Protein AF-A0A344X249-F1 (afdb_monomer_lite)

InterPro domains:
  IPR009078 Ferritin-like superfamily [SSF47240] (2-85)
  IPR012348 Ribonucleotide reductase-like [G3DSA:1.10.620.20] (1-85)

Foldseek 3Di:
DVCVVCVLCVVLVVVLVCQLPVVVDPDDDDDDDPVRLVVCCVVPPCCCVPSVVLSVVCVVCPCVPPPSPDRCVVVCVVVVNDDDD

Sequence (85 aa):
RDAKKDAYWAHHDLFLLAYALWPAGFFRLSLPDEGDMEWFEANYPGWDAHYGKILREWKALGCEDPKSGFVPIQWLIQNGHQVYV

Organism: NCBI:txid371857

Structure (mmCIF, N/CA/C/O backbone):
data_AF-A0A344X249-F1
#
_entry.id   AF-A0A344X249-F1
#
loop_
_atom_site.group_PDB
_atom_site.id
_atom_site.type_symbol
_atom_site.label_atom_id
_atom_site.label_alt_id
_atom_site.label_comp_id
_atom_site.label_asym_id
_atom_site.label_entity_id
_atom_site.label_seq_id
_atom_site.pdbx_PDB_ins_code
_atom_site.Cartn_x
_atom_site.Cartn_y
_atom_site.Cartn_z
_atom_site.occupancy
_atom_site.B_iso_or_equiv
_atom_site.auth_seq_id
_atom_site.auth_comp_id
_atom_site.auth_asym_id
_atom_site.auth_atom_id
_atom_site.pdbx_PDB_model_num
ATOM 1 N N . ARG A 1 1 ? 25.483 -7.393 -9.258 1.00 70.00 1 ARG A N 1
ATOM 2 C CA . ARG A 1 1 ? 24.464 -7.755 -10.279 1.00 70.00 1 ARG A CA 1
ATOM 3 C C . ARG A 1 1 ? 23.094 -7.957 -9.634 1.00 70.00 1 ARG A C 1
ATOM 5 O O . ARG A 1 1 ? 22.110 -7.679 -10.303 1.00 70.00 1 ARG A O 1
ATOM 12 N N . ASP A 1 2 ? 23.046 -8.347 -8.359 1.00 92.81 2 ASP A N 1
ATOM 13 C CA . ASP A 1 2 ? 21.802 -8.686 -7.651 1.00 92.81 2 ASP A CA 1
ATOM 14 C C . ASP A 1 2 ? 21.017 -7.447 -7.209 1.00 92.81 2 ASP A C 1
ATOM 16 O O . ASP A 1 2 ? 19.871 -7.306 -7.607 1.00 92.81 2 ASP A O 1
ATOM 20 N N . ALA A 1 3 ? 21.677 -6.447 -6.612 1.00 95.06 3 ALA A N 1
ATOM 21 C CA . ALA A 1 3 ? 21.024 -5.186 -6.227 1.00 95.06 3 ALA A CA 1
ATOM 22 C C . ALA A 1 3 ? 20.240 -4.502 -7.368 1.00 95.06 3 ALA A C 1
ATOM 24 O O . ALA A 1 3 ? 19.162 -3.965 -7.152 1.00 95.06 3 ALA A O 1
ATOM 25 N N . LYS A 1 4 ? 20.755 -4.543 -8.608 1.00 93.75 4 LYS A N 1
ATOM 26 C CA . LYS A 1 4 ? 20.060 -3.963 -9.771 1.00 93.75 4 LYS A CA 1
ATOM 27 C C . LYS A 1 4 ? 18.801 -4.751 -10.155 1.00 93.75 4 LYS A C 1
ATOM 29 O O . LYS A 1 4 ? 17.878 -4.157 -10.697 1.00 93.75 4 LYS A O 1
ATOM 34 N N . LYS A 1 5 ? 18.784 -6.068 -9.933 1.00 94.00 5 LYS A N 1
ATOM 35 C CA . LYS A 1 5 ? 17.606 -6.902 -10.202 1.00 94.00 5 LYS A CA 1
ATOM 36 C C . LYS A 1 5 ? 16.515 -6.619 -9.171 1.00 94.00 5 LYS A C 1
ATOM 38 O O . LYS A 1 5 ? 15.385 -6.365 -9.565 1.00 94.00 5 LYS A O 1
ATOM 43 N N . ASP A 1 6 ? 16.883 -6.582 -7.894 1.00 95.75 6 ASP A N 1
ATOM 44 C CA . ASP A 1 6 ? 15.927 -6.397 -6.795 1.00 95.75 6 ASP A CA 1
ATOM 45 C C . ASP A 1 6 ? 15.337 -4.978 -6.781 1.00 95.75 6 ASP A C 1
ATOM 47 O O . ASP A 1 6 ? 14.166 -4.784 -6.463 1.00 95.75 6 ASP A O 1
ATOM 51 N N . ALA A 1 7 ? 16.115 -3.978 -7.210 1.00 95.31 7 ALA A N 1
ATOM 52 C CA . ALA A 1 7 ? 15.696 -2.577 -7.228 1.00 95.31 7 ALA A CA 1
ATOM 53 C C . ALA A 1 7 ? 14.448 -2.286 -8.082 1.00 95.31 7 ALA A C 1
ATOM 55 O O . ALA A 1 7 ? 13.812 -1.253 -7.873 1.00 95.31 7 ALA A O 1
ATOM 56 N N . TYR A 1 8 ? 14.105 -3.152 -9.043 1.00 97.56 8 TYR A N 1
ATOM 57 C CA . TYR A 1 8 ? 13.003 -2.883 -9.967 1.00 97.56 8 TYR A CA 1
ATOM 58 C C . TYR A 1 8 ? 11.640 -2.854 -9.254 1.00 97.56 8 TYR A C 1
ATOM 60 O O . TYR A 1 8 ? 10.886 -1.909 -9.458 1.00 97.56 8 TYR A O 1
ATOM 68 N N . TRP A 1 9 ? 11.359 -3.821 -8.371 1.00 98.25 9 TRP A N 1
ATOM 69 C CA . TRP A 1 9 ? 10.063 -3.938 -7.677 1.00 98.25 9 TRP A CA 1
ATOM 70 C C . TRP A 1 9 ? 10.102 -3.560 -6.192 1.00 98.25 9 TRP A C 1
ATOM 72 O O . TRP A 1 9 ? 9.069 -3.196 -5.632 1.00 98.25 9 TRP A O 1
ATOM 82 N N . ALA A 1 10 ? 11.285 -3.560 -5.565 1.00 97.88 10 ALA A N 1
ATOM 83 C CA . ALA A 1 10 ? 11.419 -3.460 -4.108 1.00 97.88 10 ALA A CA 1
ATOM 84 C C . ALA A 1 10 ? 10.704 -2.255 -3.469 1.00 97.88 10 ALA A C 1
ATOM 86 O O . ALA A 1 10 ? 10.252 -2.328 -2.330 1.00 97.88 10 ALA A O 1
ATOM 87 N N . HIS A 1 11 ? 10.597 -1.133 -4.178 1.00 97.88 11 HIS A N 1
ATOM 88 C CA . HIS A 1 11 ? 9.937 0.063 -3.658 1.00 97.88 11 HIS A CA 1
ATOM 89 C C . HIS A 1 11 ? 8.401 -0.038 -3.678 1.00 97.88 11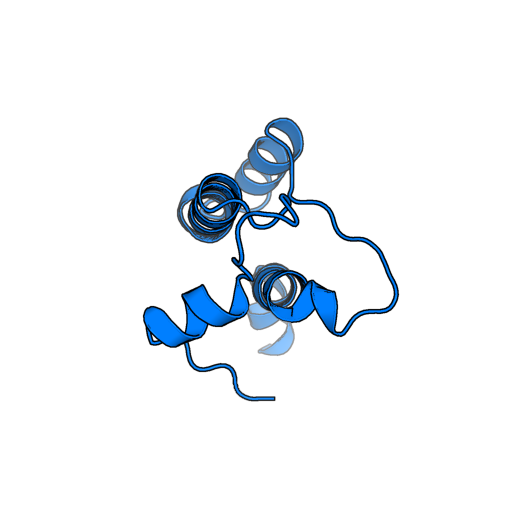 HIS A C 1
ATOM 91 O O . HIS A 1 11 ? 7.749 0.538 -2.809 1.00 97.88 11 HIS A O 1
ATOM 97 N N . HIS A 1 12 ? 7.819 -0.804 -4.604 1.00 98.50 12 HIS A N 1
ATOM 98 C CA . HIS A 1 12 ? 6.386 -1.108 -4.605 1.00 98.50 12 HIS A CA 1
ATOM 99 C C . HIS A 1 12 ? 6.037 -2.113 -3.502 1.00 98.50 12 HIS A C 1
ATOM 101 O O . HIS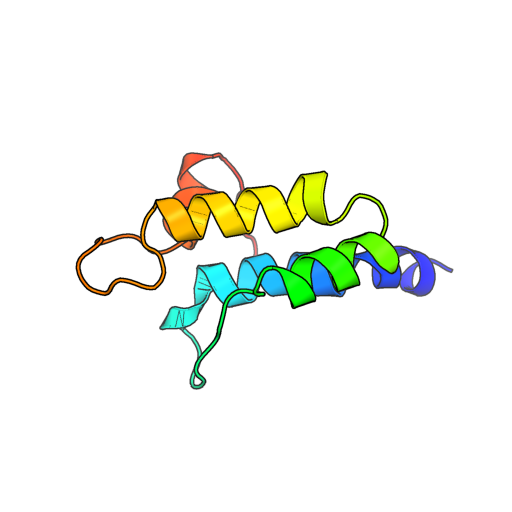 A 1 12 ? 5.066 -1.909 -2.771 1.00 98.50 12 HIS A O 1
ATOM 107 N N . ASP A 1 13 ? 6.884 -3.129 -3.312 1.00 97.62 13 ASP A N 1
ATOM 108 C CA . ASP A 1 13 ? 6.766 -4.083 -2.202 1.00 97.62 13 ASP A CA 1
ATOM 109 C C . ASP A 1 13 ? 6.818 -3.359 -0.850 1.00 97.62 13 ASP A C 1
ATOM 111 O O . ASP A 1 13 ? 5.988 -3.584 0.035 1.00 97.62 13 ASP A O 1
ATOM 115 N N . LEU A 1 14 ? 7.758 -2.420 -0.707 1.00 97.38 14 LEU A N 1
ATOM 116 C CA . LEU A 1 14 ? 7.900 -1.622 0.504 1.00 97.38 14 LEU A CA 1
ATOM 117 C C . LEU A 1 14 ? 6.691 -0.709 0.746 1.00 97.38 14 LEU A C 1
ATOM 119 O O . LEU A 1 14 ? 6.299 -0.528 1.898 1.00 97.38 14 LEU A O 1
ATOM 123 N N . PHE A 1 15 ? 6.076 -0.153 -0.303 1.00 98.25 15 PHE A N 1
ATOM 124 C CA . PHE A 1 15 ? 4.889 0.689 -0.145 1.00 98.25 15 PHE A CA 1
ATOM 125 C C . PHE A 1 15 ? 3.685 -0.096 0.391 1.00 98.25 15 PHE A C 1
ATOM 127 O O . PHE A 1 15 ? 2.983 0.421 1.258 1.00 98.25 15 PHE A O 1
ATOM 134 N N . LEU A 1 16 ? 3.476 -1.350 -0.038 1.00 98.00 16 LEU A N 1
ATOM 135 C CA . LEU A 1 16 ? 2.428 -2.203 0.544 1.00 98.00 16 LEU A CA 1
ATOM 136 C C . LEU A 1 16 ? 2.602 -2.347 2.059 1.00 98.00 16 LEU A C 1
ATOM 138 O O . LEU A 1 16 ? 1.637 -2.193 2.806 1.00 98.00 16 LEU A O 1
ATOM 142 N N . LEU A 1 17 ? 3.830 -2.593 2.522 1.00 97.19 17 LEU A N 1
ATOM 143 C CA . LEU A 1 17 ? 4.124 -2.707 3.952 1.00 97.19 17 LEU A CA 1
ATOM 144 C C . LEU A 1 17 ? 3.972 -1.370 4.681 1.00 97.19 17 LEU A C 1
ATOM 146 O O . LEU A 1 17 ? 3.349 -1.321 5.741 1.00 97.19 17 LEU A O 1
ATOM 150 N N . ALA A 1 18 ? 4.498 -0.285 4.109 1.00 97.62 18 ALA A N 1
ATOM 151 C CA . ALA A 1 18 ? 4.405 1.049 4.693 1.00 97.62 18 ALA A CA 1
ATOM 152 C C . ALA A 1 18 ? 2.945 1.497 4.851 1.00 97.62 18 ALA A C 1
ATOM 154 O O . ALA A 1 18 ? 2.574 2.024 5.899 1.00 97.62 18 ALA A O 1
ATOM 155 N N . TYR A 1 19 ? 2.105 1.244 3.843 1.00 98.44 19 TYR A N 1
ATOM 156 C CA . TYR A 1 19 ? 0.685 1.565 3.901 1.00 98.44 19 TYR A CA 1
ATOM 157 C C . TYR A 1 19 ? -0.071 0.612 4.838 1.00 98.44 19 TYR A C 1
ATOM 159 O O . TYR A 1 19 ? -0.908 1.057 5.617 1.00 98.44 19 TYR A O 1
ATOM 167 N N . A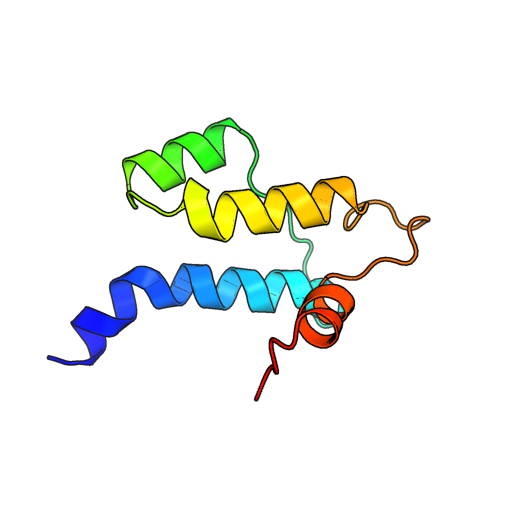LA A 1 20 ? 0.244 -0.686 4.858 1.00 98.00 20 ALA A N 1
ATOM 168 C CA . ALA A 1 20 ? -0.388 -1.624 5.790 1.00 98.00 20 ALA A CA 1
ATOM 169 C C . ALA A 1 20 ? -0.104 -1.303 7.264 1.00 98.00 20 ALA A C 1
ATOM 171 O O . ALA A 1 20 ? -0.962 -1.528 8.120 1.00 98.00 20 ALA A O 1
ATOM 172 N N . LEU A 1 21 ? 1.077 -0.752 7.548 1.00 96.81 21 LEU A N 1
ATOM 173 C CA . LEU A 1 21 ? 1.532 -0.336 8.873 1.00 96.81 21 LEU A CA 1
ATOM 174 C C . LEU A 1 21 ? 1.413 1.180 9.096 1.00 96.81 21 LEU A C 1
ATOM 176 O O . LEU A 1 21 ? 2.056 1.711 10.003 1.00 96.81 21 LEU A O 1
ATOM 180 N N . TRP A 1 22 ? 0.572 1.882 8.324 1.00 97.44 22 TRP A N 1
ATOM 181 C CA . TRP A 1 22 ? 0.427 3.339 8.414 1.00 97.44 22 TRP A CA 1
ATOM 182 C C . TRP A 1 22 ? 0.225 3.893 9.843 1.00 97.44 22 TRP A C 1
ATOM 184 O O . TRP A 1 22 ? 0.781 4.960 10.115 1.00 97.44 22 TRP A O 1
ATOM 194 N N . PRO A 1 23 ? -0.463 3.213 10.797 1.00 97.38 23 PRO A N 1
ATOM 195 C CA . PRO A 1 23 ? -0.629 3.743 12.153 1.00 97.38 23 PRO A CA 1
ATOM 196 C C . PRO A 1 23 ? 0.675 3.838 12.958 1.00 97.38 23 PRO A C 1
ATOM 198 O O . PRO A 1 23 ? 0.713 4.535 13.968 1.00 97.38 23 PRO A O 1
ATOM 201 N N . ALA A 1 24 ? 1.733 3.130 12.545 1.00 96.62 24 ALA A N 1
ATOM 202 C CA . ALA A 1 24 ? 3.046 3.184 13.188 1.00 96.62 24 ALA A CA 1
ATOM 203 C C . ALA A 1 24 ? 3.905 4.370 12.706 1.00 96.62 24 ALA A C 1
ATOM 205 O O . ALA A 1 24 ? 4.950 4.654 13.293 1.00 96.62 24 ALA A O 1
ATOM 206 N N . GLY A 1 25 ? 3.494 5.046 11.629 1.00 96.00 25 GLY A N 1
ATOM 207 C CA . GLY A 1 25 ? 4.191 6.203 11.078 1.00 96.00 25 GLY A CA 1
ATOM 208 C C . GLY A 1 25 ? 3.894 7.508 11.824 1.00 96.00 25 GLY A C 1
ATOM 209 O O . GLY A 1 25 ? 3.014 7.597 12.674 1.00 96.00 25 GLY A O 1
ATOM 210 N N . PHE A 1 26 ? 4.621 8.562 11.455 1.00 98.00 26 PHE A N 1
ATOM 211 C CA . PHE A 1 26 ? 4.428 9.934 11.954 1.00 98.00 26 PHE A CA 1
ATOM 212 C C . PHE A 1 26 ? 4.072 10.915 10.821 1.00 98.00 26 PHE A C 1
ATOM 214 O O . PHE A 1 26 ? 4.256 12.125 10.938 1.00 98.00 26 PHE A O 1
ATOM 221 N N . PHE A 1 27 ? 3.576 10.386 9.702 1.00 97.75 27 PHE A N 1
ATOM 222 C CA . PHE A 1 27 ? 3.177 11.124 8.506 1.00 97.75 27 PHE A CA 1
ATOM 223 C C . PHE A 1 27 ? 1.867 10.558 7.949 1.00 97.75 27 PHE A C 1
ATOM 225 O O . PHE A 1 27 ? 1.481 9.430 8.249 1.00 97.75 27 PHE A O 1
ATOM 232 N N . ARG A 1 28 ? 1.167 11.359 7.143 1.00 98.31 28 ARG A N 1
ATOM 233 C CA . ARG A 1 28 ? -0.071 10.945 6.471 1.00 98.31 28 ARG A CA 1
ATOM 234 C C . ARG A 1 28 ? 0.269 10.310 5.126 1.00 98.31 28 ARG A C 1
ATOM 236 O O . ARG A 1 28 ? 1.106 10.841 4.402 1.00 98.31 28 ARG A O 1
ATOM 243 N N . LEU A 1 29 ? -0.404 9.211 4.804 1.00 98.12 29 LEU A N 1
ATOM 244 C CA . LEU A 1 29 ? -0.304 8.516 3.522 1.00 98.12 29 LEU A CA 1
ATOM 245 C C . LEU A 1 29 ? -1.602 8.676 2.726 1.00 98.12 29 LEU A C 1
ATOM 247 O O . LEU A 1 29 ? -2.657 8.951 3.298 1.00 98.12 29 LEU A O 1
ATOM 251 N N . SER A 1 30 ? -1.509 8.483 1.415 1.00 97.75 30 SER A N 1
ATOM 252 C CA . SER A 1 30 ? -2.640 8.412 0.490 1.00 97.75 30 SER A CA 1
ATOM 253 C C . SER A 1 30 ? -2.471 7.201 -0.416 1.00 97.75 30 SER A C 1
ATOM 255 O O . SER A 1 30 ? -1.345 6.855 -0.783 1.00 97.75 30 SER A O 1
ATOM 257 N N . LEU A 1 31 ? -3.579 6.552 -0.772 1.00 98.31 31 LEU A N 1
ATOM 258 C CA . LEU A 1 31 ? -3.562 5.609 -1.886 1.00 98.31 31 LEU A CA 1
ATOM 259 C C . LEU A 1 31 ? -3.351 6.358 -3.209 1.00 98.31 31 LEU A C 1
ATOM 261 O O . LEU A 1 31 ? -3.777 7.512 -3.309 1.00 98.31 31 LEU A O 1
ATOM 265 N N . PRO A 1 32 ? -2.739 5.712 -4.216 1.00 98.06 32 PRO A N 1
ATOM 266 C CA . PRO A 1 32 ? -2.720 6.252 -5.568 1.00 98.06 32 PRO A CA 1
ATOM 267 C C . PRO A 1 32 ? -4.151 6.425 -6.089 1.00 98.06 32 PRO A C 1
ATOM 269 O O . PRO A 1 32 ? -5.023 5.585 -5.828 1.00 98.06 32 PRO A O 1
ATOM 272 N N . ASP A 1 33 ? -4.399 7.521 -6.800 1.00 96.44 33 ASP A N 1
ATOM 273 C CA . ASP A 1 33 ? -5.648 7.713 -7.536 1.00 96.44 33 ASP A CA 1
ATOM 274 C C . ASP A 1 33 ? -5.623 6.998 -8.903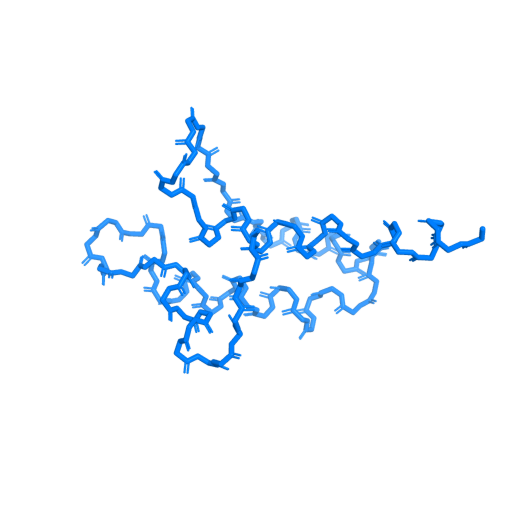 1.00 96.44 33 ASP A C 1
ATOM 276 O O . ASP A 1 33 ? -4.692 6.258 -9.217 1.00 96.44 33 ASP A O 1
ATOM 280 N N . GLU A 1 34 ? -6.679 7.146 -9.709 1.00 95.56 34 GLU A N 1
ATOM 281 C CA . GLU A 1 34 ? -6.747 6.493 -11.027 1.00 95.56 34 GLU A CA 1
ATOM 282 C C . GLU A 1 34 ? -5.632 6.964 -11.970 1.00 95.56 34 GLU A C 1
ATOM 284 O O . GLU A 1 34 ? -5.044 6.138 -12.667 1.00 95.56 34 GLU A O 1
ATOM 289 N N . GLY A 1 35 ? -5.287 8.255 -11.945 1.00 98.00 35 GLY A N 1
ATOM 290 C CA . GLY A 1 35 ? -4.211 8.800 -12.771 1.00 98.00 35 GLY A CA 1
ATOM 291 C C . GLY A 1 35 ? -2.841 8.288 -12.331 1.00 98.00 35 GLY A C 1
ATOM 292 O O . GLY A 1 35 ? -2.014 7.929 -13.172 1.00 98.00 35 GLY A O 1
ATOM 293 N N . ASP A 1 36 ? -2.618 8.176 -11.020 1.00 98.31 36 ASP A N 1
ATOM 294 C CA . ASP A 1 36 ? -1.414 7.555 -10.468 1.00 98.31 36 ASP A CA 1
ATOM 295 C C . ASP A 1 36 ? -1.311 6.078 -10.880 1.00 98.31 36 ASP A C 1
ATOM 297 O O . ASP A 1 36 ? -0.245 5.621 -11.290 1.00 98.31 36 ASP A O 1
ATOM 301 N N . MET A 1 37 ? -2.410 5.318 -10.797 1.00 97.88 37 MET A N 1
ATOM 302 C CA . MET A 1 37 ? -2.438 3.896 -11.166 1.00 97.88 37 MET A CA 1
ATOM 303 C C . MET A 1 37 ? -2.173 3.680 -12.663 1.00 97.88 37 MET A C 1
ATOM 305 O O . MET A 1 37 ? -1.399 2.788 -13.018 1.00 97.88 37 MET A O 1
ATOM 309 N N . GLU A 1 38 ? -2.752 4.509 -13.538 1.00 98.38 38 GLU A N 1
ATOM 310 C CA . GLU A 1 38 ? -2.457 4.497 -14.979 1.00 98.38 38 GLU A CA 1
ATOM 311 C C . GLU A 1 38 ? -0.977 4.787 -15.250 1.00 98.38 38 GLU A C 1
ATOM 313 O O . GLU A 1 38 ? -0.335 4.103 -16.054 1.00 98.38 38 GLU A O 1
ATOM 318 N N . TRP A 1 39 ? -0.408 5.770 -14.546 1.00 98.69 39 TRP A N 1
ATOM 319 C CA . TRP A 1 39 ? 1.010 6.088 -14.653 1.00 98.69 39 TRP A CA 1
ATOM 320 C C . TRP A 1 39 ? 1.890 4.930 -14.167 1.00 98.69 39 TRP A C 1
ATOM 322 O O . TRP A 1 39 ? 2.871 4.591 -14.836 1.00 98.69 39 TRP A O 1
ATOM 332 N N . PHE A 1 40 ? 1.549 4.284 -13.048 1.00 98.75 40 PHE A N 1
ATOM 333 C CA . PHE A 1 40 ? 2.303 3.135 -12.549 1.00 98.75 40 PHE A CA 1
ATOM 334 C C . PHE A 1 40 ? 2.293 1.977 -13.544 1.00 98.75 40 PHE A C 1
ATOM 336 O O . PHE A 1 40 ? 3.364 1.460 -13.844 1.00 98.75 40 PHE A O 1
ATOM 343 N N . GLU A 1 41 ? 1.145 1.610 -14.116 1.00 98.56 41 GLU A N 1
ATOM 344 C CA . GLU A 1 41 ? 1.080 0.523 -15.104 1.00 98.56 41 GLU A CA 1
ATOM 345 C C . GLU A 1 41 ? 1.877 0.849 -16.376 1.00 98.56 41 GLU A C 1
ATOM 347 O O . GLU A 1 41 ? 2.588 -0.007 -16.903 1.00 98.56 41 GLU A O 1
ATOM 352 N N . ALA A 1 42 ? 1.829 2.099 -16.847 1.00 98.69 42 ALA A N 1
ATOM 353 C CA . ALA A 1 42 ? 2.585 2.519 -18.025 1.00 98.69 42 ALA A CA 1
ATOM 354 C C . ALA A 1 42 ? 4.113 2.428 -17.830 1.00 98.69 42 ALA A C 1
ATOM 356 O O . ALA A 1 42 ? 4.843 2.169 -18.790 1.00 98.69 42 A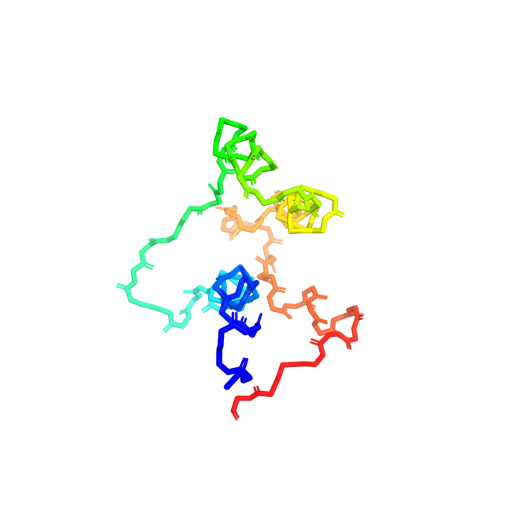LA A O 1
ATOM 357 N N . ASN A 1 43 ? 4.606 2.637 -16.604 1.00 98.75 43 ASN A N 1
ATOM 358 C CA . ASN A 1 43 ? 6.040 2.628 -16.282 1.00 98.75 43 ASN A CA 1
ATOM 359 C C . ASN A 1 43 ? 6.530 1.285 -15.716 1.00 98.75 43 ASN A C 1
ATOM 361 O O . ASN A 1 43 ? 7.707 0.941 -15.856 1.00 98.75 43 ASN A O 1
ATOM 365 N N . TYR A 1 44 ? 5.623 0.517 -15.119 1.00 98.62 44 TYR A N 1
ATOM 366 C CA . TYR A 1 44 ? 5.868 -0.777 -14.498 1.00 98.62 44 TYR A CA 1
ATOM 367 C C . TYR A 1 44 ? 4.791 -1.776 -14.950 1.00 98.62 44 TYR A C 1
ATOM 369 O O . TYR A 1 44 ? 3.911 -2.124 -14.163 1.00 98.62 44 TYR A O 1
ATOM 377 N N . PRO A 1 45 ? 4.838 -2.259 -16.207 1.00 98.62 45 PRO A N 1
ATOM 378 C CA . PRO A 1 45 ? 3.814 -3.164 -16.722 1.00 98.62 45 PRO A CA 1
ATOM 379 C C . PRO A 1 45 ? 3.627 -4.401 -15.834 1.00 98.62 45 PRO A C 1
ATOM 381 O O . PRO A 1 45 ? 4.591 -5.114 -15.535 1.00 98.62 45 PRO A O 1
ATOM 384 N N . GLY A 1 46 ? 2.384 -4.656 -15.421 1.00 98.31 46 GLY A N 1
ATOM 385 C CA . GLY A 1 46 ? 2.013 -5.675 -14.436 1.00 98.31 46 GLY A CA 1
ATOM 386 C C . GLY A 1 46 ? 1.789 -5.144 -13.015 1.00 98.31 46 GLY A C 1
ATOM 387 O O . GLY A 1 46 ? 1.347 -5.908 -12.152 1.00 98.31 46 GLY A O 1
ATOM 388 N N . TRP A 1 47 ? 2.047 -3.858 -12.762 1.00 98.69 47 TRP A N 1
ATOM 389 C CA . TRP A 1 47 ? 1.820 -3.230 -11.464 1.00 98.69 47 TRP A CA 1
ATOM 390 C C . TRP A 1 47 ? 0.339 -3.247 -11.076 1.00 98.69 47 TRP A C 1
ATOM 392 O O . TRP A 1 47 ? 0.005 -3.609 -9.945 1.00 98.69 47 TRP A O 1
ATOM 402 N N . ASP A 1 48 ? -0.565 -2.926 -12.003 1.00 98.00 48 ASP A N 1
ATOM 403 C CA . ASP A 1 48 ? -1.997 -2.816 -11.706 1.00 98.00 48 ASP A CA 1
ATOM 404 C C . ASP A 1 48 ? -2.634 -4.183 -11.416 1.00 98.00 48 ASP A C 1
ATOM 406 O O . ASP A 1 48 ? -3.449 -4.332 -10.499 1.00 98.00 48 ASP A O 1
ATOM 410 N N . ALA A 1 49 ? -2.180 -5.216 -12.132 1.00 98.31 49 ALA A N 1
ATOM 411 C CA . ALA A 1 49 ? -2.622 -6.594 -11.938 1.00 98.31 49 ALA A CA 1
ATOM 412 C C . ALA A 1 49 ? -2.275 -7.148 -10.540 1.00 98.31 49 ALA A C 1
ATOM 414 O O . ALA A 1 49 ? -2.939 -8.080 -10.073 1.00 98.31 49 ALA A O 1
ATOM 415 N N . HIS A 1 50 ? -1.261 -6.578 -9.877 1.00 98.50 50 HIS A N 1
ATOM 416 C CA . HIS A 1 50 ? -0.810 -6.980 -8.547 1.00 98.50 50 HIS A CA 1
ATOM 417 C C . HIS A 1 50 ? -1.101 -5.916 -7.477 1.00 98.50 50 HIS A C 1
ATOM 419 O O . HIS A 1 50 ? -2.047 -6.066 -6.702 1.00 98.50 50 HIS A O 1
ATOM 425 N N . TYR A 1 51 ? -0.317 -4.837 -7.436 1.00 98.56 51 TYR A N 1
ATOM 426 C CA . TYR A 1 51 ? -0.413 -3.794 -6.415 1.00 98.56 51 TYR A CA 1
ATOM 427 C C . TYR A 1 51 ? -1.715 -3.003 -6.548 1.00 98.56 51 TYR A C 1
ATOM 429 O O . TYR A 1 51 ? -2.433 -2.850 -5.561 1.00 98.56 51 TYR A O 1
ATOM 437 N N . GLY A 1 52 ? -2.069 -2.562 -7.761 1.00 98.19 52 GLY A N 1
ATOM 438 C CA . GLY A 1 52 ? -3.304 -1.805 -8.003 1.00 98.19 52 GLY A CA 1
ATOM 439 C C . GLY A 1 52 ? -4.548 -2.562 -7.535 1.00 98.19 52 GLY A C 1
ATOM 440 O O . GLY A 1 52 ? -5.397 -2.010 -6.831 1.00 98.19 52 GLY A O 1
ATOM 441 N N . LYS A 1 53 ? -4.613 -3.866 -7.827 1.00 98.25 53 LYS A N 1
ATOM 442 C CA . LYS A 1 53 ? -5.662 -4.765 -7.330 1.00 98.25 53 LYS A CA 1
ATOM 443 C C . LYS A 1 53 ? -5.745 -4.796 -5.797 1.00 98.25 53 LYS A C 1
ATOM 445 O O . LYS A 1 53 ? -6.840 -4.621 -5.265 1.00 98.25 53 LYS A O 1
ATOM 450 N N . ILE A 1 54 ? -4.622 -4.987 -5.100 1.00 98.56 54 ILE A N 1
ATOM 451 C CA . ILE A 1 54 ? -4.574 -5.033 -3.625 1.00 98.56 54 ILE A CA 1
ATOM 452 C C . ILE A 1 54 ? -5.020 -3.693 -3.024 1.00 98.56 54 ILE A C 1
ATOM 454 O O . ILE A 1 54 ? -5.861 -3.657 -2.128 1.00 98.56 54 ILE A O 1
ATOM 458 N N . LEU A 1 55 ? -4.504 -2.576 -3.542 1.00 98.44 55 LEU A N 1
ATOM 459 C CA . LEU A 1 55 ? -4.816 -1.241 -3.026 1.00 98.44 55 LEU A CA 1
ATOM 460 C C . LEU A 1 55 ? -6.293 -0.873 -3.241 1.00 98.44 55 LEU A C 1
ATOM 462 O O . LEU A 1 55 ? -6.914 -0.283 -2.355 1.00 98.44 55 LEU A O 1
ATOM 466 N N . ARG A 1 56 ? -6.893 -1.270 -4.373 1.00 98.31 56 ARG A N 1
ATOM 467 C CA . ARG A 1 56 ? -8.340 -1.112 -4.603 1.00 98.31 56 ARG A CA 1
ATOM 468 C C . ARG A 1 56 ? -9.178 -1.965 -3.654 1.00 98.31 56 ARG A C 1
ATOM 470 O O . ARG A 1 56 ? -10.207 -1.491 -3.178 1.00 98.31 56 ARG A O 1
ATOM 477 N N . GLU A 1 57 ? -8.741 -3.182 -3.342 1.00 98.38 57 GLU A N 1
ATOM 478 C CA . GLU A 1 57 ? -9.408 -4.028 -2.349 1.00 98.38 57 GLU A CA 1
ATOM 479 C C . GLU A 1 57 ? -9.356 -3.397 -0.951 1.00 98.38 57 GLU A C 1
ATOM 481 O O . GLU A 1 57 ? -10.387 -3.276 -0.291 1.00 98.38 57 GLU A O 1
ATOM 486 N N . TRP A 1 58 ? -8.195 -2.898 -0.520 1.00 98.56 58 TRP A N 1
ATOM 487 C CA . TRP A 1 58 ? -8.064 -2.203 0.765 1.00 98.56 58 TRP A CA 1
ATOM 488 C C . TRP A 1 58 ? -8.929 -0.945 0.842 1.00 98.56 58 TRP A C 1
ATOM 490 O O . TRP A 1 58 ? -9.564 -0.697 1.870 1.00 98.56 58 TRP A O 1
ATOM 500 N N . LYS A 1 59 ? -9.012 -0.186 -0.258 1.00 98.25 59 LYS A N 1
ATOM 501 C CA . LYS A 1 59 ? -9.908 0.968 -0.364 1.00 98.25 59 LYS A CA 1
ATOM 502 C C . LYS A 1 59 ? -11.372 0.558 -0.219 1.00 98.25 59 LYS A C 1
ATOM 504 O O . LYS A 1 59 ? -12.105 1.197 0.530 1.00 98.25 59 LYS A O 1
ATOM 509 N N . ALA A 1 60 ? -11.789 -0.522 -0.882 1.00 98.25 60 ALA A N 1
ATOM 510 C CA . ALA A 1 60 ? -13.147 -1.058 -0.784 1.00 98.25 60 ALA A CA 1
ATOM 511 C C . ALA A 1 60 ? -13.486 -1.575 0.628 1.00 98.25 60 ALA A C 1
ATOM 513 O O . ALA A 1 60 ? -14.632 -1.469 1.059 1.00 98.25 60 ALA A O 1
ATOM 514 N N . LEU A 1 61 ? -12.491 -2.078 1.364 1.00 98.38 61 LEU A N 1
ATOM 515 C CA . LEU A 1 61 ? -12.605 -2.462 2.777 1.00 98.38 61 LEU A CA 1
ATOM 516 C C . LEU A 1 61 ? -12.578 -1.261 3.743 1.00 98.38 61 LEU A C 1
ATOM 518 O O . LEU A 1 61 ? -12.755 -1.435 4.947 1.00 98.38 61 LEU A O 1
ATOM 522 N N . GLY A 1 62 ? -12.384 -0.040 3.236 1.00 98.25 62 GLY A N 1
ATOM 523 C CA . GLY A 1 62 ? -12.467 1.188 4.021 1.00 98.25 62 GLY A CA 1
ATOM 524 C C . GLY A 1 62 ? -11.201 1.520 4.809 1.00 98.25 62 GLY A C 1
ATOM 525 O O . GLY A 1 62 ? -11.308 2.058 5.908 1.00 98.25 62 GLY A O 1
ATOM 526 N N . CYS A 1 63 ? -10.002 1.241 4.279 1.00 97.88 63 CYS A N 1
ATOM 527 C CA . CYS A 1 63 ? -8.737 1.536 4.979 1.00 97.88 63 CYS A CA 1
ATOM 528 C C . CYS A 1 63 ? -8.503 3.024 5.297 1.00 97.88 63 CYS A C 1
ATOM 530 O O . CYS A 1 63 ? -7.681 3.338 6.154 1.00 97.88 63 CYS A O 1
ATOM 532 N N . GLU A 1 64 ? -9.218 3.928 4.623 1.00 97.44 64 GLU A N 1
ATOM 533 C CA . GLU A 1 64 ? -9.183 5.379 4.854 1.00 97.44 64 GLU A CA 1
ATOM 534 C C . GLU A 1 64 ? -10.379 5.881 5.694 1.00 97.44 64 GLU A C 1
ATOM 536 O O . GLU A 1 64 ? -10.391 7.039 6.112 1.00 97.44 64 GLU A O 1
ATOM 541 N N . ASP A 1 65 ? -11.378 5.029 5.968 1.00 98.00 65 ASP A N 1
ATOM 542 C CA . ASP A 1 65 ? -12.526 5.362 6.819 1.00 98.00 65 ASP A CA 1
ATOM 543 C C . ASP A 1 65 ? -12.231 4.973 8.280 1.00 98.00 65 ASP A C 1
ATOM 545 O O . ASP A 1 65 ? -12.150 3.784 8.592 1.00 98.00 65 ASP A O 1
ATOM 549 N N . PRO A 1 66 ? -12.137 5.931 9.222 1.00 97.00 66 PRO A N 1
ATOM 550 C CA . PRO A 1 66 ? -11.868 5.624 10.627 1.00 97.00 66 PRO A CA 1
ATOM 551 C C . PRO A 1 66 ? -12.963 4.783 11.307 1.00 97.00 66 PRO A C 1
ATOM 553 O O . PRO A 1 66 ? -12.746 4.285 12.411 1.00 97.00 66 PRO A O 1
ATOM 556 N N . LYS A 1 67 ? -14.144 4.630 10.694 1.00 98.12 67 LYS A N 1
ATOM 557 C CA . LYS A 1 67 ? -15.249 3.816 11.220 1.00 98.12 67 LYS A CA 1
ATOM 558 C C . LYS A 1 67 ? -15.236 2.371 10.718 1.00 98.12 67 LYS A C 1
ATOM 560 O O . LYS A 1 67 ? -16.016 1.572 11.233 1.00 98.12 67 LYS A O 1
ATOM 565 N N . SER A 1 68 ? -14.384 2.025 9.751 1.00 98.12 68 SER A N 1
ATOM 566 C CA . SER A 1 68 ? -14.364 0.687 9.140 1.00 98.12 68 SER A CA 1
ATOM 567 C C . SER A 1 68 ? -13.861 -0.403 10.089 1.00 98.12 68 SER A C 1
ATOM 569 O O . SER A 1 68 ? -14.202 -1.572 9.928 1.00 98.12 68 SER A O 1
ATOM 571 N N . GLY A 1 69 ? -13.030 -0.035 11.072 1.00 97.38 69 GLY A N 1
ATOM 572 C CA . GLY A 1 69 ? -12.308 -1.000 11.905 1.00 97.38 69 GLY A CA 1
ATOM 573 C C . GLY A 1 69 ? -11.254 -1.807 11.136 1.00 97.38 69 GLY A C 1
ATOM 574 O O . GLY A 1 69 ? -10.725 -2.776 11.682 1.00 97.38 69 GLY A O 1
ATOM 575 N N . PHE A 1 70 ? -10.950 -1.416 9.893 1.00 98.19 70 PHE A N 1
ATOM 576 C CA . PHE A 1 70 ? -10.022 -2.099 9.005 1.00 98.19 70 PHE A CA 1
ATOM 577 C C . PHE A 1 70 ? -8.663 -1.395 8.964 1.00 98.19 70 PHE A C 1
ATOM 579 O O . PHE A 1 70 ? -8.564 -0.201 8.682 1.00 98.19 70 PHE A O 1
ATOM 586 N N . VAL A 1 71 ? -7.597 -2.162 9.192 1.00 98.06 71 VAL A N 1
ATOM 587 C CA . VAL A 1 71 ? -6.211 -1.746 8.943 1.00 98.06 71 VAL A CA 1
ATOM 588 C C . VAL A 1 71 ? -5.561 -2.799 8.046 1.00 98.06 71 VAL A C 1
ATOM 590 O O . VAL A 1 71 ? -5.650 -3.985 8.376 1.00 98.06 71 VAL A O 1
ATOM 593 N N . PRO A 1 72 ? -4.864 -2.435 6.952 1.00 98.38 72 PRO A N 1
ATOM 594 C CA . PRO A 1 72 ? -4.470 -3.434 5.960 1.00 98.38 72 PRO A CA 1
ATOM 595 C C . PRO A 1 72 ? -3.490 -4.511 6.448 1.00 98.38 72 PRO A C 1
ATOM 597 O O . PRO A 1 72 ? -3.434 -5.592 5.865 1.00 98.38 72 PRO A O 1
ATOM 600 N N . ILE A 1 73 ? -2.780 -4.296 7.563 1.00 97.06 73 ILE A N 1
ATOM 601 C CA . ILE A 1 73 ? -1.991 -5.361 8.203 1.00 97.06 73 ILE A CA 1
ATOM 602 C C . ILE A 1 73 ? -2.844 -6.585 8.583 1.00 97.06 73 ILE A C 1
ATOM 604 O O . ILE A 1 73 ? -2.371 -7.717 8.507 1.00 97.06 73 ILE A O 1
ATOM 608 N N . GLN A 1 74 ? -4.119 -6.383 8.930 1.00 96.62 74 GLN A N 1
ATOM 609 C CA . GLN A 1 74 ? -5.054 -7.471 9.219 1.00 96.62 74 GLN A CA 1
ATOM 610 C C . GLN A 1 74 ? -5.306 -8.317 7.968 1.00 96.62 74 GLN A C 1
ATOM 612 O O . GLN A 1 74 ? -5.308 -9.542 8.055 1.00 96.62 74 GLN A O 1
ATOM 617 N N . TRP A 1 75 ? -5.460 -7.668 6.809 1.00 98.12 75 TRP A N 1
ATOM 618 C CA . TRP A 1 75 ? -5.659 -8.340 5.526 1.00 98.12 75 TRP A CA 1
ATOM 619 C C . TRP A 1 75 ? -4.456 -9.210 5.161 1.00 98.12 75 TRP A C 1
ATOM 621 O O . TRP A 1 75 ? -4.635 -10.361 4.766 1.00 98.12 75 TRP A O 1
ATOM 631 N N . LEU A 1 76 ? -3.233 -8.699 5.353 1.00 97.38 76 LEU A N 1
ATOM 632 C CA . LEU A 1 76 ? -2.008 -9.468 5.111 1.00 97.38 76 LEU A CA 1
ATOM 633 C C . LEU A 1 76 ? -1.974 -10.740 5.971 1.00 97.38 76 LEU A C 1
ATOM 635 O O . LEU A 1 76 ? -1.796 -11.837 5.445 1.00 97.38 76 LEU A O 1
ATOM 639 N N . ILE A 1 77 ? -2.235 -10.613 7.276 1.00 95.62 77 ILE A N 1
ATOM 640 C CA . ILE A 1 77 ? -2.245 -11.747 8.213 1.00 95.62 77 ILE A CA 1
ATOM 641 C C . ILE A 1 77 ? -3.325 -12.772 7.837 1.00 95.62 77 ILE A C 1
ATOM 643 O O . ILE A 1 77 ? -3.049 -13.971 7.792 1.00 95.62 77 ILE A O 1
ATOM 647 N N . GLN A 1 78 ? -4.545 -12.315 7.542 1.00 96.31 78 GLN A N 1
ATOM 648 C CA . GLN A 1 78 ? -5.684 -13.179 7.208 1.00 96.31 78 GLN A CA 1
ATOM 649 C C . GLN A 1 78 ? -5.484 -13.952 5.898 1.00 96.31 78 GLN A C 1
ATOM 651 O O . GLN A 1 78 ? -5.954 -15.082 5.785 1.00 96.31 78 GLN A O 1
ATOM 656 N N . ASN A 1 79 ? -4.756 -13.377 4.938 1.00 96.69 79 ASN A N 1
ATOM 657 C CA . ASN A 1 79 ? -4.449 -14.006 3.651 1.00 96.69 79 ASN A CA 1
ATOM 658 C C . ASN A 1 79 ? -3.115 -14.779 3.650 1.00 96.69 79 ASN A C 1
ATOM 660 O O . ASN A 1 79 ? -2.656 -15.228 2.603 1.00 96.69 79 ASN A O 1
ATOM 664 N N . GLY A 1 80 ? -2.482 -14.970 4.815 1.00 96.56 80 GLY A N 1
ATOM 665 C CA . GLY A 1 80 ? -1.250 -15.757 4.942 1.00 96.56 80 GLY A CA 1
ATOM 666 C C . GLY A 1 80 ? 0.022 -15.042 4.471 1.00 96.56 80 GLY A C 1
ATOM 667 O O . GLY A 1 80 ? 1.069 -15.677 4.342 1.00 96.56 80 GLY A O 1
ATOM 668 N N . HIS A 1 81 ? -0.035 -13.727 4.254 1.00 95.75 81 HIS A N 1
ATOM 669 C CA . HIS A 1 81 ? 1.119 -12.887 3.942 1.00 95.75 81 HIS A CA 1
ATOM 670 C C . HIS A 1 81 ? 1.828 -12.472 5.237 1.00 95.75 81 HIS A C 1
ATOM 672 O O . HIS A 1 81 ? 1.615 -11.388 5.779 1.00 95.75 81 HIS A O 1
ATOM 678 N 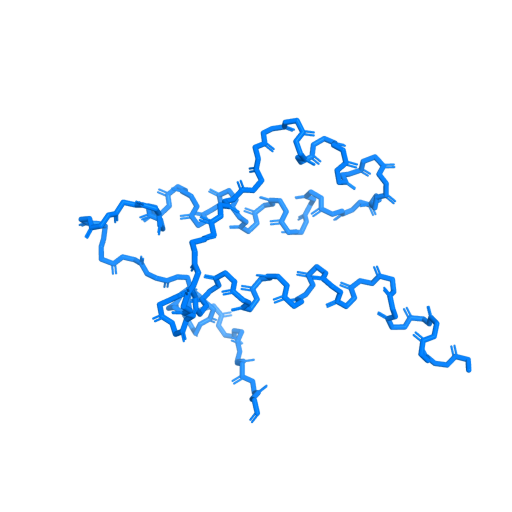N . GLN A 1 82 ? 2.655 -13.378 5.759 1.00 90.88 82 GLN A N 1
ATOM 679 C CA . GLN A 1 82 ? 3.492 -13.127 6.935 1.00 90.88 82 GLN A CA 1
ATOM 680 C C . GLN A 1 82 ? 4.478 -11.984 6.652 1.00 90.88 82 GLN A C 1
ATOM 682 O O . GLN A 1 82 ? 5.208 -12.019 5.661 1.00 90.88 82 GLN A O 1
ATOM 687 N N . VAL A 1 83 ? 4.520 -10.994 7.544 1.00 87.81 83 VAL A N 1
ATOM 688 C CA . VAL A 1 83 ? 5.484 -9.889 7.495 1.00 87.81 83 VAL A CA 1
ATOM 689 C C . VAL A 1 83 ? 6.575 -10.160 8.525 1.00 87.81 83 VAL A C 1
ATOM 691 O O . VAL A 1 83 ? 6.289 -10.256 9.717 1.00 87.81 83 VAL A O 1
ATOM 694 N N . TYR A 1 84 ? 7.817 -10.271 8.060 1.00 80.19 84 TYR A N 1
ATOM 695 C CA . TYR A 1 84 ? 9.001 -10.391 8.908 1.00 80.19 84 TYR A CA 1
ATOM 696 C C . TYR A 1 84 ? 9.774 -9.074 8.855 1.00 80.19 84 TYR A C 1
ATOM 698 O O . TYR A 1 84 ? 10.056 -8.575 7.765 1.00 80.19 84 TYR A O 1
ATOM 706 N N . VAL A 1 85 ? 10.079 -8.519 10.028 1.00 61.47 85 VAL A N 1
ATOM 707 C CA . VAL A 1 85 ? 10.834 -7.270 10.207 1.00 61.47 85 VAL A CA 1
ATOM 708 C C . VAL A 1 85 ? 12.104 -7.571 10.984 1.00 61.47 85 VAL A C 1
ATOM 710 O O . VAL A 1 85 ? 12.004 -8.355 11.955 1.00 61.47 85 VAL A O 1
#

pLDDT: mean 96.43, std 5.43, range [61.47, 98.75]

Radius of gyration: 13.64 Å; chains: 1; bounding box: 40×27×31 Å

Secondary structure (DSSP, 8-state):
-HHHHHTTTHHHHHHHHHHHTGGGSSS------HHHHHHHHHHSTTHIIIIIHHHHHHHHTTTT-TTS---HHHHHHHTT-----